Protein AF-A0A7K9YUV7-F1 (afdb_monomer)

pLDDT: mean 86.69, std 10.74, range [55.44, 98.25]

Secondary structure (DSSP, 8-state):
-EEEETTTEEEEEEEEEEE-SS-EEEEEEEEEEE-HHHHTTS--EE----PPTT--EEE--HHHHHHHH---HHHHHHHHHHHHHHHHHHHHTT--EEEEETTTEEEEEETTEEEEEE-HHHHHHH--HHHHHHHTT-

Nearest PDB structures (foldseek):
  8snb-assembly1_1M  TM=8.492E-01  e=1.150E-08  Strongylocentrotus purpuratus
  8v3l-assembly1_A  TM=7.824E-01  e=9.737E-06  Tetrahymena thermophila
  5vzj-assembly1_K  TM=7.086E-01  e=6.165E+00  Saccharomyces cerevisiae S288C
  3aon-assembly1_A  TM=1.608E-01  e=1.161E+00  Enterococcus hirae

Mean predicted aligned error: 6.01 Å

Structure (mmCIF, N/CA/C/O backbone):
data_AF-A0A7K9YUV7-F1
#
_entry.id   AF-A0A7K9YUV7-F1
#
loop_
_atom_site.group_PDB
_atom_site.id
_atom_site.type_symbol
_atom_site.label_atom_id
_atom_site.label_alt_id
_atom_site.label_comp_id
_atom_site.label_asym_id
_atom_site.label_entity_id
_atom_site.label_seq_id
_atom_site.pdbx_PDB_ins_code
_atom_site.Cartn_x
_atom_site.Cartn_y
_atom_site.Cartn_z
_atom_site.occupancy
_atom_site.B_iso_or_equiv
_atom_site.auth_seq_id
_atom_site.auth_comp_id
_atom_site.auth_asym_id
_atom_site.auth_atom_id
_atom_site.pdbx_PDB_model_num
ATOM 1 N N . GLN A 1 1 ? 8.076 7.654 -7.581 1.00 87.50 1 GLN A N 1
ATOM 2 C CA . GLN A 1 1 ? 7.017 8.372 -6.855 1.00 87.50 1 GLN A CA 1
ATOM 3 C C . GLN A 1 1 ? 6.323 7.366 -5.962 1.00 87.50 1 GLN A C 1
ATOM 5 O O . GLN A 1 1 ? 6.134 6.225 -6.389 1.00 87.50 1 GLN A O 1
ATOM 10 N N . GLY A 1 2 ? 6.008 7.770 -4.742 1.00 94.31 2 GLY A N 1
ATOM 11 C CA . GLY A 1 2 ? 5.262 6.989 -3.775 1.00 94.31 2 GLY A CA 1
ATOM 12 C C . GLY A 1 2 ? 4.148 7.805 -3.136 1.00 94.31 2 GLY A C 1
ATOM 13 O O . GLY A 1 2 ? 4.134 9.032 -3.209 1.00 94.31 2 GLY A O 1
ATOM 14 N N . VAL A 1 3 ? 3.210 7.095 -2.526 1.00 96.31 3 VAL A N 1
ATOM 15 C CA . VAL A 1 3 ? 2.080 7.637 -1.785 1.00 96.31 3 VAL A CA 1
ATOM 16 C C . VAL A 1 3 ? 2.117 7.062 -0.377 1.00 96.31 3 VAL A C 1
ATOM 18 O O . VAL A 1 3 ? 2.057 5.846 -0.191 1.00 96.31 3 VAL A O 1
ATOM 21 N N . GLN A 1 4 ? 2.201 7.940 0.614 1.00 95.94 4 GLN A N 1
ATOM 22 C CA . GLN A 1 4 ? 2.135 7.590 2.022 1.00 95.94 4 GLN A CA 1
ATOM 23 C C . GLN A 1 4 ? 0.684 7.578 2.501 1.00 95.94 4 GLN A C 1
ATOM 25 O O . GLN A 1 4 ? -0.031 8.579 2.415 1.00 95.94 4 GLN A O 1
ATOM 30 N N . VAL A 1 5 ? 0.278 6.455 3.080 1.00 94.88 5 VAL A N 1
ATOM 31 C CA . VAL A 1 5 ? -0.942 6.334 3.872 1.00 94.88 5 VAL A CA 1
ATOM 32 C C . VAL A 1 5 ? -0.531 6.376 5.338 1.00 94.88 5 VAL A C 1
ATOM 34 O O . VAL A 1 5 ? 0.147 5.478 5.837 1.00 94.88 5 VAL A O 1
ATOM 37 N N . GLU A 1 6 ? -0.895 7.464 6.013 1.00 91.75 6 GLU A N 1
ATOM 38 C CA . GLU A 1 6 ? -0.486 7.728 7.392 1.00 91.75 6 GLU A CA 1
ATOM 39 C C . GLU A 1 6 ? -0.837 6.554 8.315 1.00 91.75 6 GLU A C 1
ATOM 41 O O . GLU A 1 6 ? -1.963 6.058 8.283 1.00 91.75 6 GLU A O 1
ATOM 46 N N . ARG A 1 7 ? 0.127 6.127 9.142 1.00 90.75 7 ARG A N 1
ATOM 47 C CA . ARG A 1 7 ? 0.012 4.998 10.077 1.00 90.75 7 ARG A CA 1
ATOM 48 C C . ARG A 1 7 ? -0.216 3.633 9.432 1.00 90.75 7 ARG A C 1
ATOM 50 O O . ARG A 1 7 ? -0.474 2.694 10.163 1.00 90.75 7 ARG A O 1
ATOM 57 N N . LEU A 1 8 ? -0.128 3.507 8.111 1.00 91.69 8 LEU A N 1
ATOM 58 C CA . LEU A 1 8 ? -0.239 2.224 7.418 1.00 91.69 8 LEU A CA 1
ATOM 59 C C . LEU A 1 8 ? 1.061 1.880 6.692 1.00 91.69 8 LEU A C 1
ATOM 61 O O . LEU A 1 8 ? 1.615 0.806 6.895 1.00 91.69 8 LEU A O 1
ATOM 65 N N . GLY A 1 9 ? 1.557 2.783 5.849 1.00 92.69 9 GLY A N 1
ATOM 66 C CA . GLY A 1 9 ? 2.765 2.545 5.064 1.00 92.69 9 GLY A CA 1
ATOM 67 C C . GLY A 1 9 ? 2.846 3.401 3.807 1.00 92.69 9 GLY A C 1
ATOM 68 O O . GLY A 1 9 ? 2.075 4.342 3.611 1.00 92.69 9 GLY A O 1
ATOM 69 N N . VAL A 1 10 ? 3.791 3.062 2.938 1.00 94.69 10 VAL A N 1
ATOM 70 C CA . VAL A 1 10 ? 4.072 3.757 1.685 1.00 94.69 10 VAL A CA 1
ATOM 71 C C . VAL A 1 10 ? 3.936 2.783 0.526 1.00 94.69 10 VAL A C 1
ATOM 73 O O . VAL A 1 10 ? 4.623 1.766 0.466 1.00 94.69 10 VAL A O 1
ATOM 76 N N . PHE A 1 11 ? 3.080 3.125 -0.432 1.00 94.44 11 PHE A N 1
ATOM 77 C CA . PHE A 1 11 ? 3.085 2.497 -1.748 1.00 94.44 11 PHE A CA 1
ATOM 78 C C . PHE A 1 11 ? 4.052 3.247 -2.648 1.00 94.44 11 PHE A C 1
ATOM 80 O O . PHE A 1 11 ? 3.975 4.468 -2.736 1.00 94.44 11 PHE A O 1
ATOM 87 N N . ALA A 1 12 ? 4.927 2.553 -3.362 1.00 95.06 12 ALA A N 1
ATOM 88 C CA . ALA A 1 12 ? 5.799 3.187 -4.341 1.00 95.06 12 ALA A CA 1
ATOM 89 C C . ALA A 1 12 ? 5.965 2.333 -5.592 1.00 95.06 12 ALA A C 1
ATOM 91 O O . ALA A 1 12 ? 5.699 1.134 -5.603 1.00 95.06 12 ALA A O 1
ATOM 92 N N . VAL A 1 13 ? 6.419 2.980 -6.661 1.00 92.12 13 VAL A N 1
ATOM 93 C CA . VAL A 1 13 ? 6.875 2.299 -7.872 1.00 92.12 13 VAL A CA 1
ATOM 94 C C . VAL A 1 13 ? 8.376 2.499 -7.978 1.00 92.12 13 VAL A C 1
ATOM 96 O O . VAL A 1 13 ? 8.841 3.629 -8.169 1.00 92.12 13 VAL A O 1
ATOM 99 N N . LEU A 1 14 ? 9.123 1.403 -7.867 1.00 90.25 14 LEU A N 1
ATOM 100 C CA . LEU A 1 14 ? 10.570 1.391 -8.042 1.00 90.25 14 LEU A CA 1
ATOM 101 C C . LEU A 1 14 ? 10.919 1.072 -9.493 1.00 90.25 14 LEU A C 1
ATOM 103 O O . LEU A 1 14 ? 10.217 0.319 -10.168 1.00 90.25 14 LEU A O 1
ATOM 107 N N . LYS A 1 15 ? 12.003 1.675 -9.983 1.00 88.19 15 LYS A N 1
ATOM 108 C CA . LYS A 1 15 ? 12.587 1.358 -11.288 1.00 88.19 15 LYS A CA 1
ATOM 109 C C . LYS A 1 15 ? 13.843 0.537 -11.058 1.00 88.19 15 LYS A C 1
ATOM 111 O O . LYS A 1 15 ? 14.808 1.056 -10.507 1.00 88.19 15 LYS A O 1
ATOM 116 N N . GLU A 1 16 ? 13.839 -0.703 -11.516 1.00 82.75 16 GLU A N 1
ATOM 117 C CA . GLU A 1 16 ? 14.941 -1.643 -11.322 1.00 82.75 16 GLU A CA 1
ATOM 118 C C . GLU A 1 16 ? 15.379 -2.214 -12.680 1.00 82.75 16 GLU A C 1
ATOM 120 O O . GLU A 1 16 ? 14.537 -2.454 -13.551 1.00 82.75 16 GLU A O 1
ATOM 125 N N . PRO A 1 17 ? 16.688 -2.393 -12.920 1.00 82.50 17 PRO A N 1
ATOM 126 C CA . PRO A 1 17 ? 17.165 -3.046 -14.129 1.00 82.50 17 PRO A CA 1
ATOM 127 C C . PRO A 1 17 ? 17.030 -4.570 -14.005 1.00 82.50 17 PRO A C 1
ATOM 129 O O . PRO A 1 17 ? 17.649 -5.197 -13.146 1.00 82.50 17 PRO A O 1
ATOM 132 N N . PHE A 1 18 ? 16.263 -5.178 -14.905 1.00 80.44 18 PHE A N 1
ATOM 133 C CA . PHE A 1 18 ? 16.221 -6.621 -15.092 1.00 80.44 18 PHE A CA 1
ATOM 134 C C . PHE A 1 18 ? 17.245 -7.037 -16.146 1.00 80.44 18 PHE A C 1
ATOM 136 O O . PHE A 1 18 ? 17.165 -6.621 -17.304 1.00 80.44 18 PHE A O 1
ATOM 143 N N . HIS A 1 19 ? 18.205 -7.863 -15.738 1.00 81.31 19 HIS A N 1
ATOM 144 C CA . HIS A 1 19 ? 19.289 -8.324 -16.596 1.00 81.31 19 HIS A CA 1
ATOM 145 C C . HIS A 1 19 ? 18.968 -9.713 -17.147 1.00 81.31 19 HIS A C 1
ATOM 147 O O . HIS A 1 19 ? 19.022 -10.709 -16.429 1.00 81.31 19 HIS A O 1
ATOM 153 N N . GLY A 1 20 ? 18.644 -9.766 -18.437 1.00 75.88 20 GLY A N 1
ATOM 154 C CA . GLY A 1 20 ? 18.671 -10.997 -19.214 1.00 75.88 20 GLY A CA 1
ATOM 155 C C . GLY A 1 20 ? 20.095 -11.332 -19.660 1.00 75.88 20 GLY A C 1
ATOM 156 O O . GLY A 1 20 ? 21.032 -10.561 -19.457 1.00 75.88 20 GLY A O 1
ATOM 157 N N . LYS A 1 21 ? 20.256 -12.484 -20.319 1.00 77.25 21 LYS A N 1
ATOM 158 C CA . LYS A 1 21 ? 21.564 -12.982 -20.774 1.00 77.25 21 LYS A CA 1
ATOM 159 C C . LYS A 1 21 ? 22.322 -11.985 -21.669 1.00 77.25 21 LYS A C 1
ATOM 161 O O . LYS A 1 21 ? 23.534 -11.887 -21.538 1.00 77.25 21 LYS A O 1
ATOM 166 N N . ASP A 1 22 ? 21.600 -11.228 -22.503 1.00 82.31 22 ASP A N 1
ATOM 167 C CA . ASP A 1 22 ? 22.170 -10.288 -23.486 1.00 82.31 22 ASP A CA 1
ATOM 168 C C . ASP A 1 22 ? 21.459 -8.915 -23.519 1.00 82.31 22 ASP A C 1
ATOM 170 O O . ASP A 1 22 ? 21.666 -8.118 -24.433 1.00 82.31 22 ASP A O 1
ATOM 174 N N . TYR A 1 23 ? 20.590 -8.617 -22.547 1.00 75.94 23 TYR A N 1
ATOM 175 C CA . TYR A 1 23 ? 19.844 -7.356 -22.503 1.00 75.94 23 TYR A CA 1
ATOM 176 C C . TYR A 1 23 ? 19.586 -6.885 -21.070 1.00 75.94 23 TYR A C 1
ATOM 178 O O . TYR A 1 23 ? 19.504 -7.687 -20.144 1.00 75.94 23 TYR A O 1
ATOM 186 N N . SER A 1 24 ? 19.402 -5.574 -20.897 1.00 81.19 24 SER A N 1
ATOM 187 C CA . SER A 1 24 ? 18.931 -4.969 -19.649 1.00 81.19 24 SER A CA 1
ATOM 188 C C . SER A 1 24 ? 17.651 -4.189 -19.928 1.00 81.19 24 SER A C 1
ATOM 190 O O . SER A 1 24 ? 17.620 -3.330 -20.811 1.00 81.19 24 SER A O 1
ATOM 192 N N . ILE A 1 25 ? 16.580 -4.524 -19.214 1.00 80.69 25 ILE A N 1
ATOM 193 C CA . ILE A 1 25 ? 15.271 -3.877 -19.328 1.00 80.69 25 ILE A CA 1
ATOM 194 C C . ILE A 1 25 ? 15.002 -3.132 -18.027 1.00 80.69 25 ILE A C 1
ATOM 196 O O . ILE A 1 25 ? 15.105 -3.706 -16.949 1.00 80.69 25 ILE A O 1
ATOM 200 N N . SER A 1 26 ? 14.608 -1.861 -18.110 1.00 83.56 26 SER A N 1
ATOM 201 C CA . SER A 1 26 ? 14.108 -1.144 -16.935 1.00 83.56 26 SER A CA 1
ATOM 202 C C . SER A 1 26 ? 12.670 -1.571 -16.636 1.00 83.56 26 SER A C 1
ATOM 204 O O . SER A 1 26 ? 11.769 -1.370 -17.452 1.00 83.56 26 SER A O 1
ATOM 206 N N . VAL A 1 27 ? 12.469 -2.154 -15.458 1.00 84.19 27 VAL A N 1
ATOM 207 C CA . VAL A 1 27 ? 11.196 -2.678 -14.961 1.00 84.19 27 VAL A CA 1
ATOM 208 C C . VAL A 1 27 ? 10.676 -1.756 -13.860 1.00 84.19 27 VAL A C 1
ATOM 210 O O . VAL A 1 27 ? 11.437 -1.240 -13.045 1.00 84.19 27 VAL A O 1
ATOM 213 N N . ARG A 1 28 ? 9.365 -1.511 -13.862 1.00 87.31 28 ARG A N 1
ATOM 214 C CA . ARG A 1 28 ? 8.641 -0.718 -12.855 1.00 87.31 28 ARG A CA 1
ATOM 215 C C . ARG A 1 28 ? 7.888 -1.624 -11.875 1.00 87.31 28 ARG A C 1
ATOM 217 O O . ARG A 1 28 ? 6.773 -2.036 -12.170 1.00 87.31 28 ARG A O 1
ATOM 224 N N . ARG A 1 29 ? 8.469 -1.920 -10.719 1.00 86.94 29 ARG A N 1
ATOM 225 C CA . ARG A 1 29 ? 7.874 -2.828 -9.730 1.00 86.94 29 ARG A CA 1
ATOM 226 C C . ARG A 1 29 ? 7.065 -2.045 -8.684 1.00 86.94 29 ARG A C 1
ATOM 228 O O . ARG A 1 29 ? 7.595 -1.067 -8.149 1.00 86.94 29 ARG A O 1
ATOM 235 N N . PRO A 1 30 ? 5.811 -2.430 -8.379 1.00 92.19 30 PRO A N 1
ATOM 236 C CA . PRO A 1 30 ? 5.109 -1.896 -7.220 1.00 92.19 30 PRO A CA 1
ATOM 237 C C . PRO A 1 30 ? 5.710 -2.468 -5.932 1.00 92.19 30 PRO A C 1
ATOM 239 O O . PRO A 1 30 ? 6.002 -3.661 -5.854 1.00 92.19 30 PRO A O 1
ATOM 242 N N . VAL A 1 31 ? 5.866 -1.620 -4.921 1.00 93.19 31 VAL A N 1
ATOM 243 C CA . VAL A 1 31 ? 6.314 -2.002 -3.578 1.00 93.19 31 VAL A CA 1
ATOM 244 C C . VAL A 1 31 ? 5.398 -1.391 -2.528 1.00 93.19 31 VAL A C 1
ATOM 246 O O . VAL A 1 31 ? 4.830 -0.313 -2.730 1.00 93.19 31 VAL A O 1
ATOM 249 N N . PHE A 1 32 ? 5.253 -2.090 -1.408 1.00 93.44 32 PHE A N 1
ATOM 250 C CA . PHE A 1 32 ? 4.586 -1.577 -0.221 1.00 93.44 32 PHE A CA 1
ATOM 251 C C . PHE A 1 32 ? 5.540 -1.708 0.957 1.00 93.44 32 PHE A C 1
ATOM 253 O O . PHE A 1 32 ? 5.895 -2.819 1.344 1.00 93.44 32 PHE A O 1
ATOM 260 N N . GLN A 1 33 ? 5.947 -0.568 1.503 1.00 92.12 33 GLN A N 1
ATOM 261 C CA . GLN A 1 33 ? 6.740 -0.500 2.718 1.00 92.12 33 GLN A CA 1
ATOM 262 C C . GLN A 1 33 ? 5.811 -0.181 3.884 1.00 92.12 33 GLN A C 1
ATOM 264 O O . GLN A 1 33 ? 5.191 0.881 3.930 1.00 92.12 33 GLN A O 1
ATOM 269 N N . LEU A 1 34 ? 5.717 -1.109 4.826 1.00 88.88 34 LEU A N 1
ATOM 270 C CA . LEU A 1 34 ? 4.906 -0.966 6.026 1.00 88.88 34 LEU A CA 1
ATOM 271 C C . LEU A 1 34 ? 5.449 0.144 6.936 1.00 88.88 34 LEU A C 1
ATOM 273 O O . LEU A 1 34 ? 6.662 0.309 7.081 1.00 88.88 34 LEU A O 1
ATOM 277 N N . ASP A 1 35 ? 4.557 0.884 7.592 1.00 87.25 35 ASP A N 1
ATOM 278 C CA . ASP A 1 35 ? 4.957 1.766 8.687 1.00 87.25 35 ASP A CA 1
ATOM 279 C C . ASP A 1 35 ? 5.228 0.917 9.937 1.00 87.25 35 ASP A C 1
ATOM 281 O O . ASP A 1 35 ? 4.309 0.398 10.562 1.00 87.25 35 ASP A O 1
ATOM 285 N N 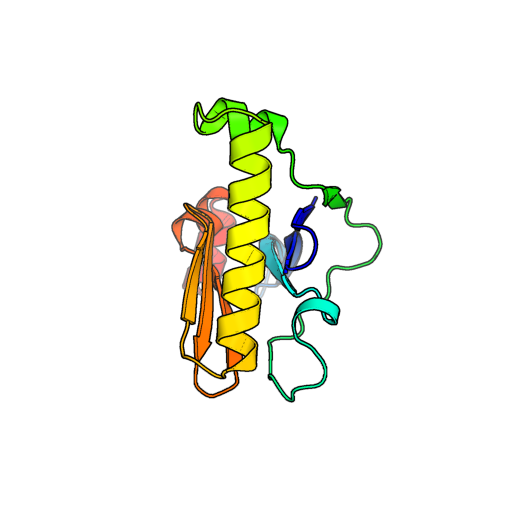. ILE A 1 36 ? 6.496 0.770 10.322 1.00 69.62 36 ILE A N 1
ATOM 286 C CA . ILE A 1 36 ? 6.915 -0.056 11.468 1.00 69.62 36 ILE A CA 1
ATOM 287 C C . ILE A 1 36 ? 6.223 0.389 12.769 1.00 69.62 36 ILE A C 1
ATOM 289 O O . ILE A 1 36 ? 5.927 -0.435 13.635 1.00 69.62 36 ILE A O 1
ATOM 293 N N . SER A 1 37 ? 5.893 1.678 12.904 1.00 71.06 37 SER A N 1
ATOM 294 C CA . SER A 1 37 ? 5.174 2.189 14.077 1.00 71.06 37 SER A CA 1
ATOM 295 C C . SER A 1 37 ? 3.718 1.703 14.157 1.00 71.06 37 SER A C 1
ATOM 297 O O . SER A 1 37 ? 3.124 1.708 15.238 1.00 71.06 37 SER A O 1
ATOM 299 N N . ALA A 1 38 ? 3.154 1.234 13.040 1.00 65.31 38 ALA A N 1
ATOM 300 C CA . ALA A 1 38 ? 1.800 0.701 12.937 1.00 65.31 38 ALA A CA 1
ATOM 301 C C . ALA A 1 38 ? 1.642 -0.683 13.580 1.00 65.31 38 ALA A C 1
ATOM 303 O O . ALA A 1 38 ? 0.572 -1.010 14.093 1.00 65.31 38 ALA A O 1
ATOM 304 N N . VAL A 1 39 ? 2.715 -1.475 13.568 1.00 65.12 39 VAL A N 1
ATOM 305 C CA . VAL A 1 39 ? 2.726 -2.908 13.910 1.00 65.12 39 VAL A CA 1
ATOM 306 C C . VAL A 1 39 ? 2.856 -3.149 15.421 1.00 65.12 39 VAL A C 1
ATOM 308 O O . VAL A 1 39 ? 2.520 -4.214 15.935 1.00 65.12 39 VAL A O 1
ATOM 311 N N . GLY A 1 40 ? 3.280 -2.127 16.170 1.00 64.25 40 GLY A N 1
ATOM 312 C CA . GLY A 1 40 ? 3.512 -2.221 17.610 1.00 64.25 40 GLY A CA 1
ATOM 313 C C . GLY A 1 40 ? 4.696 -3.135 17.975 1.00 64.25 40 GLY A C 1
ATOM 314 O O . GLY A 1 40 ? 5.396 -3.643 17.106 1.00 64.25 40 GLY A O 1
ATOM 315 N N . PRO A 1 41 ? 4.958 -3.354 19.275 1.00 56.50 41 PRO A N 1
ATOM 316 C CA . PRO A 1 41 ? 6.103 -4.142 19.751 1.00 56.50 41 PRO A CA 1
ATOM 317 C C . PRO A 1 41 ? 5.941 -5.669 19.592 1.00 56.50 41 PRO A C 1
ATOM 319 O O . PRO A 1 41 ? 6.711 -6.429 20.178 1.00 56.50 41 PRO A O 1
ATOM 322 N N . GLN A 1 42 ? 4.919 -6.142 18.871 1.00 61.47 42 GLN A N 1
ATOM 323 C CA . GLN A 1 42 ? 4.657 -7.570 18.687 1.00 61.47 42 GLN A CA 1
ATOM 324 C C . GLN A 1 42 ? 5.491 -8.119 17.516 1.00 61.47 42 GLN A C 1
ATOM 326 O O . GLN A 1 42 ? 5.712 -7.420 16.534 1.00 61.47 42 GLN A O 1
ATOM 331 N N . HIS A 1 43 ? 5.954 -9.369 17.627 1.00 65.75 43 HIS A N 1
ATOM 332 C CA . HIS A 1 43 ? 6.820 -10.064 16.660 1.00 65.75 43 HIS A CA 1
ATOM 333 C C . HIS A 1 43 ? 6.078 -10.435 15.357 1.00 65.75 43 HIS A C 1
ATOM 335 O O . HIS A 1 43 ? 6.028 -11.601 14.983 1.00 65.75 43 HIS A O 1
ATOM 341 N N . ILE A 1 44 ? 5.456 -9.472 14.678 1.00 77.94 44 ILE A N 1
ATOM 342 C CA . ILE A 1 44 ? 4.899 -9.694 13.342 1.00 77.94 44 ILE A CA 1
ATOM 343 C C . ILE A 1 44 ? 6.067 -9.709 12.363 1.00 77.94 44 ILE A C 1
ATOM 345 O O . ILE A 1 44 ? 6.821 -8.740 12.265 1.00 77.94 44 ILE A O 1
ATOM 349 N N . SER A 1 45 ? 6.219 -10.820 11.650 1.00 83.56 45 SER A N 1
ATOM 350 C CA . SER A 1 45 ? 7.200 -10.926 10.574 1.00 83.56 45 SER A CA 1
ATOM 351 C C . SER A 1 45 ? 6.619 -10.308 9.304 1.00 83.56 45 SER A C 1
ATOM 353 O O . SER A 1 45 ? 5.426 -10.438 9.045 1.00 83.56 45 SER A O 1
ATOM 355 N N . TYR A 1 46 ? 7.434 -9.632 8.502 1.00 83.06 46 TYR A N 1
ATOM 356 C CA . TYR A 1 46 ? 6.999 -9.049 7.233 1.00 83.06 46 TYR A CA 1
ATOM 357 C C . TYR A 1 46 ? 8.131 -9.072 6.209 1.00 83.06 46 TYR A C 1
ATOM 359 O O . TYR A 1 46 ? 9.298 -9.262 6.552 1.00 83.06 46 TYR A O 1
ATOM 367 N N . HIS A 1 47 ? 7.784 -8.909 4.933 1.00 77.75 47 HIS A N 1
ATOM 368 C CA . HIS A 1 47 ? 8.789 -8.663 3.904 1.00 77.75 47 HIS A CA 1
ATOM 369 C C . HIS A 1 47 ? 9.325 -7.234 4.035 1.00 77.75 47 HIS A C 1
ATOM 371 O O . HIS A 1 47 ? 8.587 -6.273 3.814 1.00 77.75 47 HIS A O 1
ATOM 377 N N . ASP A 1 48 ? 10.610 -7.115 4.370 1.00 73.31 48 ASP A N 1
ATOM 378 C CA . ASP A 1 48 ? 11.334 -5.845 4.400 1.00 73.31 48 ASP A CA 1
ATOM 379 C C . ASP A 1 48 ? 11.547 -5.318 2.974 1.00 73.31 48 ASP A C 1
ATOM 381 O O . ASP A 1 48 ? 12.569 -5.562 2.332 1.00 73.31 48 ASP A O 1
ATOM 385 N N . GLU A 1 49 ? 10.563 -4.586 2.459 1.00 83.38 49 GLU A N 1
ATOM 386 C CA . GLU A 1 49 ? 10.747 -3.737 1.285 1.00 83.38 49 GLU A CA 1
ATOM 387 C C . GLU A 1 49 ? 11.281 -2.378 1.746 1.00 83.38 49 GLU A C 1
ATOM 389 O O . GLU A 1 49 ? 10.635 -1.670 2.520 1.00 83.38 49 GLU A O 1
ATOM 394 N N . ILE A 1 50 ? 12.468 -2.008 1.264 1.00 84.94 50 ILE A N 1
ATOM 395 C CA . ILE A 1 50 ? 13.096 -0.722 1.574 1.00 84.94 50 ILE A CA 1
ATOM 396 C C . ILE A 1 50 ? 12.980 0.167 0.342 1.00 84.94 50 ILE A C 1
ATOM 398 O O . ILE A 1 50 ? 13.605 -0.087 -0.688 1.00 84.94 50 ILE A O 1
ATOM 402 N N . ILE A 1 51 ? 12.191 1.231 0.454 1.00 89.44 51 ILE A 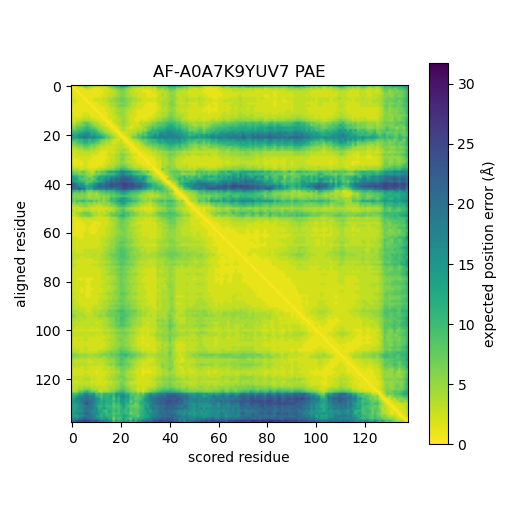N 1
ATOM 403 C CA . ILE A 1 51 ? 12.135 2.288 -0.551 1.00 89.44 51 ILE A CA 1
ATOM 404 C C . ILE A 1 51 ? 13.416 3.128 -0.413 1.00 89.44 51 ILE A C 1
ATOM 406 O O . ILE A 1 51 ? 13.662 3.673 0.663 1.00 89.44 51 ILE A O 1
ATOM 410 N N . PRO A 1 52 ? 14.242 3.250 -1.471 1.00 89.38 52 PRO A N 1
ATOM 411 C CA . PRO A 1 52 ? 15.486 4.008 -1.401 1.00 89.38 52 PRO A CA 1
ATOM 412 C C . PRO A 1 52 ? 15.272 5.501 -1.143 1.00 89.38 52 PRO A C 1
ATOM 414 O O . PRO A 1 52 ? 14.301 6.101 -1.621 1.00 89.38 52 PRO A O 1
ATOM 417 N N . ASP A 1 53 ? 16.254 6.120 -0.489 1.00 83.88 53 ASP A N 1
ATOM 418 C CA . ASP A 1 53 ? 16.325 7.572 -0.354 1.00 83.88 53 ASP A CA 1
ATOM 419 C C . ASP A 1 53 ? 16.316 8.242 -1.740 1.00 83.88 53 ASP A C 1
ATOM 421 O O . ASP A 1 53 ? 17.024 7.834 -2.664 1.00 83.88 53 ASP A O 1
ATOM 425 N N . GLY A 1 54 ? 15.494 9.282 -1.900 1.00 86.56 54 GLY A N 1
ATOM 426 C CA . GLY A 1 54 ? 15.333 10.012 -3.163 1.00 86.56 54 GLY A CA 1
ATOM 427 C C . GLY A 1 54 ? 14.099 9.628 -3.984 1.00 86.56 54 GLY A C 1
ATOM 428 O O . GLY A 1 54 ? 13.805 10.293 -4.980 1.00 86.56 54 GLY 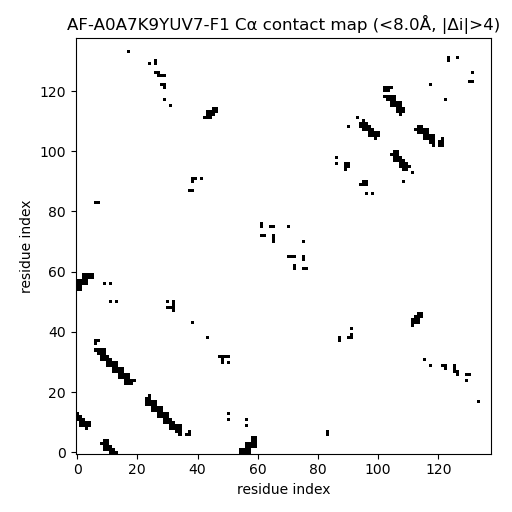A O 1
ATOM 429 N N . VAL A 1 55 ? 13.326 8.618 -3.571 1.00 91.31 55 VAL A N 1
ATOM 430 C CA . VAL A 1 55 ? 11.959 8.451 -4.082 1.00 91.31 55 VAL A CA 1
ATOM 431 C C . VAL A 1 55 ? 11.084 9.564 -3.507 1.00 91.31 55 VAL A C 1
ATOM 433 O O . VAL A 1 55 ? 10.921 9.677 -2.298 1.00 91.31 55 VAL A O 1
ATOM 436 N N . GLU A 1 56 ? 10.502 10.388 -4.377 1.00 94.62 56 GLU A N 1
ATOM 437 C CA . GLU A 1 56 ? 9.513 11.391 -3.970 1.00 94.62 56 GLU A CA 1
ATOM 438 C C . GLU A 1 56 ? 8.262 10.698 -3.420 1.00 94.62 56 GLU A C 1
ATOM 440 O O . GLU A 1 56 ? 7.634 9.906 -4.133 1.00 94.62 56 GLU A O 1
ATOM 445 N N . ILE A 1 57 ? 7.931 10.975 -2.157 1.00 95.75 57 ILE A N 1
ATOM 446 C CA . ILE A 1 57 ? 6.777 10.424 -1.443 1.00 95.75 57 ILE A CA 1
ATOM 447 C C . ILE A 1 57 ? 5.818 11.570 -1.127 1.00 95.75 57 ILE A C 1
ATOM 449 O O . ILE A 1 57 ? 6.185 12.529 -0.449 1.00 95.75 57 ILE A O 1
ATOM 453 N N . GLU A 1 58 ? 4.579 11.449 -1.593 1.00 96.69 58 GLU A N 1
ATOM 454 C CA . GLU A 1 58 ? 3.499 12.387 -1.293 1.00 96.69 58 GLU A CA 1
ATOM 455 C C . GLU A 1 58 ? 2.501 11.765 -0.307 1.00 96.69 58 GLU A C 1
ATOM 457 O O . GLU A 1 58 ? 2.262 10.557 -0.352 1.00 96.69 58 GLU A O 1
ATOM 462 N N . PRO A 1 59 ? 1.867 12.546 0.579 1.00 96.75 59 PRO A N 1
ATOM 463 C CA . PRO A 1 59 ? 0.784 12.033 1.408 1.00 96.75 59 PRO A CA 1
ATOM 464 C C . PRO A 1 59 ? -0.450 11.688 0.562 1.00 96.75 59 PRO A C 1
ATOM 466 O O . PRO A 1 59 ? -0.713 12.309 -0.470 1.00 96.75 59 PRO A O 1
ATOM 469 N N . LEU A 1 60 ? -1.259 10.734 1.034 1.00 96.12 60 LEU A N 1
ATOM 470 C CA . LEU A 1 60 ? -2.535 10.383 0.414 1.00 96.12 60 LEU A CA 1
ATOM 471 C C . LEU A 1 60 ? -3.402 11.630 0.188 1.00 96.12 60 LEU A C 1
ATOM 473 O O . LEU A 1 60 ? -3.767 12.356 1.117 1.00 96.12 60 LEU A O 1
ATOM 477 N N . ASN A 1 61 ? -3.789 11.852 -1.066 1.00 96.88 61 ASN A N 1
ATOM 478 C CA . ASN A 1 61 ? -4.583 13.008 -1.443 1.00 96.88 61 ASN A CA 1
ATOM 479 C C . ASN A 1 61 ? -6.079 12.771 -1.176 1.00 96.88 61 ASN A C 1
ATOM 481 O O . ASN A 1 61 ? -6.832 12.317 -2.041 1.00 96.88 61 ASN A O 1
ATOM 485 N N . TYR A 1 62 ? -6.535 13.142 0.021 1.00 97.25 62 TYR A N 1
ATOM 486 C CA . TYR A 1 62 ? -7.942 13.018 0.417 1.00 97.25 62 TYR A CA 1
ATOM 487 C C . TYR A 1 62 ? -8.915 13.796 -0.479 1.00 97.25 62 TYR A C 1
ATOM 489 O O . TYR A 1 62 ? -10.066 13.390 -0.631 1.00 97.25 62 TYR A O 1
ATOM 497 N N . ARG A 1 63 ? -8.475 14.889 -1.120 1.00 97.69 63 ARG A N 1
ATOM 498 C CA . ARG A 1 63 ? -9.318 15.644 -2.061 1.00 97.69 63 ARG A CA 1
ATOM 499 C C . ARG A 1 63 ? -9.565 14.846 -3.339 1.00 97.69 63 ARG A C 1
ATOM 501 O O . ARG A 1 63 ? -10.709 14.768 -3.777 1.00 97.69 63 ARG A O 1
ATOM 508 N N . GLN A 1 64 ? -8.523 14.240 -3.905 1.00 96.38 64 GLN A N 1
ATOM 509 C CA . GLN A 1 64 ? -8.665 13.351 -5.061 1.00 96.38 64 GLN A CA 1
ATOM 510 C C . GLN A 1 64 ? -9.516 12.126 -4.711 1.00 96.38 64 GLN A C 1
ATOM 512 O O . GLN A 1 64 ? -10.395 11.753 -5.482 1.00 96.38 64 GLN A O 1
ATOM 517 N N . LEU A 1 65 ? -9.320 11.544 -3.524 1.00 94.44 65 LEU A N 1
ATOM 518 C CA . LEU A 1 65 ? -10.101 10.391 -3.075 1.00 94.44 65 LEU A CA 1
ATOM 519 C C . LEU A 1 65 ? -11.588 10.734 -2.872 1.00 94.44 65 LEU A C 1
ATOM 521 O O . LEU A 1 65 ? -12.462 9.980 -3.296 1.00 94.44 65 LEU A O 1
ATOM 525 N N . SER A 1 66 ? -11.887 11.900 -2.295 1.00 97.69 66 SER A N 1
ATOM 526 C CA . SER A 1 66 ? -13.252 12.437 -2.184 1.00 97.69 66 SER A CA 1
ATOM 527 C C . SER A 1 66 ? -13.907 12.620 -3.555 1.00 97.69 66 SER A C 1
ATOM 529 O O . SER A 1 66 ? -15.027 12.163 -3.769 1.00 97.69 66 SER A O 1
ATOM 531 N N . GLN A 1 67 ? -13.190 13.192 -4.524 1.00 97.25 67 GLN A N 1
ATOM 532 C CA . GLN A 1 67 ? -13.694 13.351 -5.892 1.00 97.25 67 GLN A CA 1
ATOM 533 C C . GLN A 1 67 ? -13.948 12.007 -6.587 1.00 97.25 67 GLN A C 1
ATOM 535 O O . GLN A 1 67 ? -14.966 11.852 -7.256 1.00 97.25 67 GLN A O 1
ATOM 540 N N . ALA A 1 68 ? -13.052 11.031 -6.416 1.00 94.19 68 ALA A N 1
ATOM 541 C CA . ALA A 1 68 ? -13.158 9.718 -7.051 1.00 94.19 68 ALA A CA 1
ATOM 542 C C . ALA A 1 68 ? -14.281 8.842 -6.470 1.00 94.19 68 ALA A C 1
ATOM 544 O O . ALA A 1 68 ? -14.810 7.978 -7.166 1.00 94.19 68 ALA A O 1
ATOM 545 N N . THR A 1 69 ? -14.633 9.043 -5.198 1.00 94.19 69 THR A N 1
ATOM 546 C CA . THR A 1 69 ? -15.659 8.254 -4.493 1.00 94.19 69 THR A CA 1
ATOM 547 C C . THR A 1 69 ? -17.023 8.939 -4.444 1.00 94.19 69 THR A C 1
ATOM 549 O O . THR A 1 69 ? -18.026 8.269 -4.217 1.00 94.19 69 THR A O 1
ATOM 552 N N . GLY A 1 70 ? -17.076 10.261 -4.634 1.00 96.62 70 GLY A N 1
ATOM 553 C CA . GLY A 1 70 ? -18.283 11.065 -4.420 1.00 96.62 70 GLY A CA 1
ATOM 554 C C . GLY A 1 70 ? -18.644 11.265 -2.941 1.00 96.62 70 GLY A C 1
ATOM 555 O O . GLY A 1 70 ? -19.679 11.857 -2.646 1.00 96.62 70 GLY A O 1
ATOM 556 N N . ILE A 1 71 ? -17.806 10.788 -2.016 1.00 97.19 71 ILE A N 1
ATOM 557 C CA . ILE A 1 71 ? -17.974 10.934 -0.566 1.00 97.19 71 ILE A CA 1
ATOM 558 C C . ILE A 1 71 ? -17.351 12.266 -0.128 1.00 97.19 71 ILE A C 1
ATOM 560 O O . ILE A 1 71 ? -16.356 12.714 -0.709 1.00 97.19 71 ILE A O 1
ATOM 564 N N . SER A 1 72 ? -17.909 12.925 0.894 1.00 98.25 72 SER A N 1
ATOM 565 C CA . SER A 1 72 ? -17.367 14.206 1.362 1.00 98.25 72 SER A CA 1
ATOM 566 C C . SER A 1 72 ? -15.937 14.064 1.897 1.00 98.25 72 SER A C 1
ATOM 568 O O . SER A 1 72 ? -15.538 13.011 2.392 1.00 98.25 72 SER A O 1
ATOM 570 N N . LEU A 1 73 ? -15.151 15.145 1.831 1.00 98.25 73 LEU A N 1
ATOM 571 C CA . LEU A 1 73 ? -13.752 15.139 2.276 1.00 98.25 73 LEU A CA 1
ATOM 572 C C . LEU A 1 73 ? -13.593 14.645 3.724 1.00 98.25 73 LEU A C 1
ATOM 574 O O . LEU A 1 73 ? -12.698 13.852 4.009 1.00 98.25 73 LEU A O 1
ATOM 578 N N . ILE A 1 74 ? -14.475 15.099 4.620 1.00 98.00 74 ILE A N 1
ATOM 579 C CA . ILE A 1 74 ? -14.452 14.736 6.042 1.00 98.00 74 ILE A CA 1
ATOM 580 C C . ILE A 1 74 ? -14.780 13.251 6.218 1.00 98.00 74 ILE A C 1
ATOM 582 O O . ILE A 1 74 ? -14.092 12.556 6.962 1.00 98.00 74 ILE A O 1
ATOM 586 N N . GLU A 1 75 ? -15.811 12.756 5.531 1.00 98.12 75 GLU A N 1
ATOM 587 C CA . GLU A 1 75 ? -16.210 11.349 5.613 1.00 98.12 75 GLU A CA 1
ATOM 588 C C . GLU A 1 75 ? -15.128 10.427 5.049 1.00 98.12 75 GLU A C 1
ATOM 590 O O . GLU A 1 75 ? -14.769 9.464 5.714 1.00 98.12 75 GLU A O 1
ATOM 595 N N . VAL A 1 76 ? -14.532 10.745 3.893 1.00 97.56 76 VAL A N 1
ATOM 596 C CA . VAL A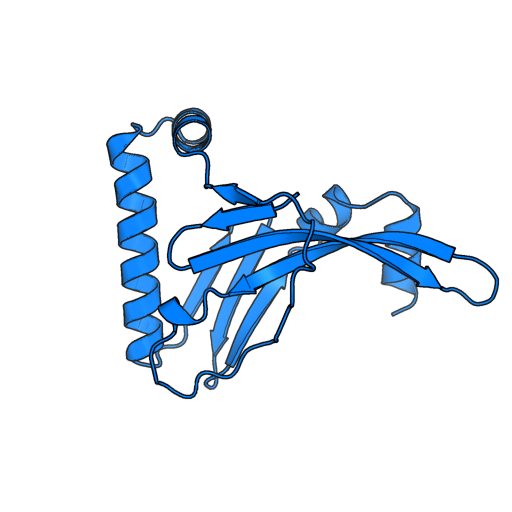 1 76 ? -13.431 9.945 3.326 1.00 97.56 76 VAL A CA 1
ATOM 597 C C . VAL A 1 76 ? -12.247 9.873 4.280 1.00 97.56 76 VAL A C 1
ATOM 599 O O . VAL A 1 76 ? -11.702 8.791 4.497 1.00 97.56 76 VAL A O 1
ATOM 602 N N . GLN A 1 77 ? -11.847 11.007 4.860 1.00 97.56 77 GLN A N 1
ATOM 603 C CA . GLN A 1 77 ? -10.734 11.031 5.803 1.00 97.56 77 GLN A CA 1
ATOM 604 C C . GLN A 1 77 ? -11.022 10.147 7.019 1.00 97.56 77 GLN A C 1
ATOM 606 O O . GLN A 1 77 ? -10.172 9.346 7.410 1.00 97.56 77 GLN A O 1
ATOM 611 N N . ARG A 1 78 ? -12.236 10.237 7.575 1.00 97.81 78 ARG A N 1
ATOM 612 C CA . ARG A 1 78 ? -12.662 9.380 8.686 1.00 97.81 78 ARG A CA 1
ATOM 613 C C . ARG A 1 78 ? -12.688 7.908 8.298 1.00 97.81 78 ARG A C 1
ATOM 615 O O . ARG A 1 78 ? -12.139 7.104 9.038 1.00 97.81 78 ARG A O 1
ATOM 622 N N . CYS A 1 79 ? -13.244 7.558 7.139 1.00 96.25 79 CYS A N 1
ATOM 623 C CA . CYS A 1 79 ? -13.281 6.177 6.666 1.00 96.25 79 CYS A CA 1
ATOM 624 C C . CYS A 1 79 ? -11.876 5.578 6.571 1.00 96.25 79 CYS A C 1
ATOM 626 O O . CYS A 1 79 ? -11.663 4.469 7.051 1.00 96.25 79 CYS A O 1
ATOM 628 N N . VAL A 1 80 ? -10.908 6.303 6.002 1.00 95.25 80 VAL A N 1
ATOM 629 C CA . VAL A 1 80 ? -9.514 5.835 5.917 1.00 95.25 80 VAL A CA 1
ATOM 630 C C . VAL A 1 80 ? -8.921 5.634 7.313 1.00 95.25 80 VAL A C 1
ATOM 632 O O . VAL A 1 80 ? -8.386 4.566 7.599 1.00 95.25 80 VAL A O 1
ATOM 635 N N . GLN A 1 81 ? -9.061 6.619 8.204 1.00 95.38 81 GLN A N 1
ATOM 636 C CA . GLN A 1 81 ? -8.521 6.546 9.565 1.00 95.38 81 GLN A CA 1
ATOM 637 C C . GLN A 1 81 ? -9.142 5.406 10.387 1.00 95.38 81 GLN A C 1
ATOM 639 O O . GLN A 1 81 ? -8.418 4.631 11.008 1.00 95.38 81 GLN A O 1
ATOM 644 N N . GLU A 1 82 ? -10.470 5.280 10.380 1.00 96.44 82 GLU A N 1
ATOM 645 C CA . GLU A 1 82 ? -11.211 4.235 11.097 1.00 96.44 82 GLU A CA 1
ATOM 646 C C . GLU A 1 82 ? -10.864 2.839 10.551 1.00 96.44 82 GLU A C 1
ATOM 648 O O . GLU A 1 82 ? -10.681 1.899 11.322 1.00 96.44 82 GLU A O 1
ATOM 653 N N . THR A 1 83 ? -10.669 2.718 9.235 1.00 94.31 83 THR A N 1
ATOM 654 C CA . THR A 1 83 ? -10.252 1.466 8.592 1.00 94.31 83 THR A CA 1
ATOM 655 C C . THR A 1 83 ? -8.843 1.039 9.011 1.00 94.31 83 THR A C 1
ATOM 657 O O . THR A 1 83 ? -8.628 -0.125 9.340 1.00 94.31 83 THR A O 1
ATOM 660 N N . ILE A 1 84 ? -7.886 1.972 9.049 1.00 93.50 84 ILE A N 1
ATOM 661 C CA . ILE A 1 84 ? -6.511 1.697 9.498 1.00 93.50 84 ILE A CA 1
ATOM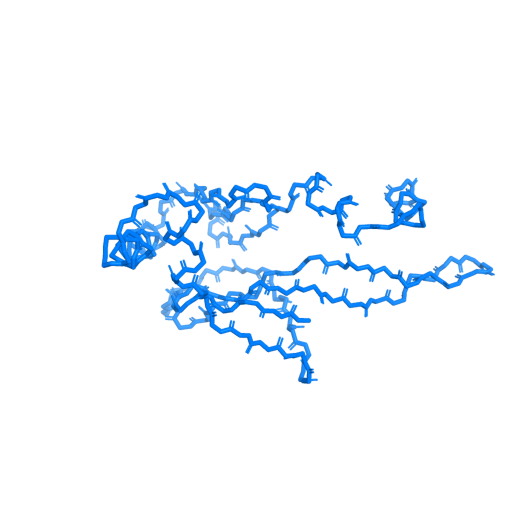 662 C C . ILE A 1 84 ? -6.503 1.311 10.981 1.00 93.50 84 ILE A C 1
ATOM 664 O O . ILE A 1 84 ? -5.860 0.339 11.368 1.00 93.50 84 ILE A O 1
ATOM 668 N N . LEU A 1 85 ? -7.277 2.011 11.816 1.00 92.19 85 LEU A N 1
ATOM 669 C CA . LEU A 1 85 ? -7.426 1.662 13.231 1.00 92.19 85 LEU A CA 1
ATOM 670 C C . LEU A 1 85 ? -7.993 0.249 13.424 1.00 92.19 85 LEU A C 1
ATOM 672 O O . LEU A 1 85 ? -7.489 -0.496 14.264 1.00 92.19 85 LEU A O 1
ATOM 676 N N . MET A 1 86 ? -9.006 -0.128 12.641 1.00 92.56 86 MET A N 1
ATOM 677 C CA . MET A 1 86 ? -9.565 -1.480 12.655 1.00 92.56 86 MET A CA 1
ATOM 678 C C . MET A 1 86 ? -8.522 -2.519 12.231 1.00 92.56 86 MET A C 1
ATOM 680 O O . MET A 1 86 ? -8.383 -3.543 12.892 1.00 92.56 86 MET A O 1
ATOM 684 N N . PHE A 1 87 ? -7.744 -2.242 11.184 1.00 90.62 87 PHE A N 1
ATOM 685 C CA . PHE A 1 87 ? -6.668 -3.128 10.748 1.00 90.62 87 PHE A CA 1
ATOM 686 C C . PHE A 1 87 ? -5.632 -3.358 11.859 1.00 90.62 87 PHE A C 1
ATOM 688 O O . PHE A 1 87 ? -5.292 -4.498 12.155 1.00 90.62 87 PHE A O 1
ATOM 695 N N . HIS A 1 88 ? -5.205 -2.303 12.558 1.00 88.25 88 HIS A N 1
ATOM 696 C CA . HIS A 1 88 ? -4.260 -2.432 13.675 1.00 88.25 88 HIS A CA 1
ATOM 697 C C . HIS A 1 88 ? -4.840 -3.241 14.834 1.00 88.25 88 HIS A C 1
ATOM 699 O O . HIS A 1 88 ? -4.112 -3.969 15.505 1.00 88.25 88 HIS A O 1
ATOM 705 N N . HIS A 1 89 ? -6.142 -3.100 15.093 1.00 89.31 89 HIS A N 1
ATOM 706 C CA . HIS A 1 89 ? -6.816 -3.886 16.119 1.00 89.31 89 HIS A CA 1
ATOM 707 C C . HIS A 1 89 ? -6.777 -5.381 15.793 1.00 89.31 89 HIS A C 1
ATOM 709 O O . HIS A 1 89 ? -6.447 -6.164 16.679 1.00 89.31 89 HIS A O 1
ATOM 715 N N . LEU A 1 90 ? -7.044 -5.749 14.536 1.00 90.31 90 LEU A N 1
ATOM 716 C CA . LEU A 1 90 ? -6.990 -7.135 14.068 1.00 90.31 90 LEU A CA 1
ATOM 717 C C . LEU A 1 90 ? -5.565 -7.697 14.143 1.00 90.31 90 LEU A C 1
ATOM 719 O O . LEU A 1 90 ? -5.368 -8.779 14.686 1.00 90.31 90 LEU A O 1
ATOM 723 N N . LEU A 1 91 ? -4.560 -6.923 13.713 1.00 87.44 91 LEU A N 1
ATOM 724 C CA . LEU A 1 91 ? -3.150 -7.316 13.834 1.00 87.44 91 LEU A CA 1
ATOM 725 C C . LEU A 1 91 ? -2.736 -7.572 15.288 1.00 87.44 91 LEU A C 1
ATOM 727 O O . LEU A 1 91 ? -2.077 -8.563 15.585 1.00 87.44 91 LEU A O 1
ATOM 731 N N . ARG A 1 92 ? -3.127 -6.682 16.207 1.00 86.56 92 ARG A N 1
ATOM 732 C CA . ARG A 1 92 ? -2.791 -6.791 17.635 1.00 86.56 92 ARG A CA 1
ATOM 733 C C . ARG A 1 92 ? -3.398 -8.031 18.285 1.00 86.56 92 ARG A C 1
ATOM 735 O O . ARG A 1 92 ? -2.803 -8.586 19.210 1.00 86.56 92 ARG A O 1
ATOM 742 N N . ASP A 1 93 ? -4.585 -8.409 17.834 1.00 88.62 93 ASP A N 1
ATOM 743 C CA . ASP A 1 93 ? -5.328 -9.557 18.339 1.00 88.62 93 ASP A CA 1
ATOM 744 C C . ASP A 1 93 ? -4.935 -10.854 17.594 1.00 88.62 93 ASP A C 1
ATOM 746 O O . ASP A 1 93 ? -5.402 -11.932 17.950 1.00 88.62 93 ASP A O 1
ATOM 750 N N . LYS A 1 94 ? -3.998 -10.755 16.635 1.00 88.25 94 LYS A N 1
ATOM 751 C CA . LYS A 1 94 ? -3.488 -11.838 15.783 1.00 88.25 94 LYS A CA 1
ATOM 752 C C . LYS A 1 94 ? -4.575 -12.538 14.963 1.00 88.25 94 LYS A C 1
ATOM 754 O O . LYS A 1 94 ? -4.489 -13.735 14.708 1.00 88.25 94 LYS A O 1
ATOM 759 N N . GLU A 1 95 ? -5.588 -11.783 14.559 1.00 90.94 95 GLU A N 1
ATOM 760 C CA . GLU A 1 95 ? -6.665 -12.277 13.707 1.00 90.94 95 GLU A CA 1
ATOM 761 C C . GLU A 1 95 ? -6.225 -12.266 12.243 1.00 90.94 95 GLU A C 1
ATOM 763 O O . GLU A 1 95 ? -5.720 -11.247 11.757 1.00 90.94 95 GLU A O 1
ATOM 768 N N . ASP A 1 96 ? -6.467 -13.366 11.528 1.00 92.44 96 ASP A N 1
ATOM 769 C CA . ASP A 1 96 ? -6.215 -13.433 10.090 1.00 92.44 96 ASP A CA 1
ATOM 770 C C . ASP A 1 96 ? -7.042 -12.361 9.373 1.00 92.44 96 ASP A C 1
ATOM 772 O O . ASP A 1 96 ? -8.273 -12.303 9.466 1.00 92.44 96 ASP A O 1
ATOM 776 N N . VAL A 1 97 ? -6.361 -11.482 8.639 1.00 91.94 97 VAL A N 1
ATOM 777 C CA . VAL A 1 97 ? -7.003 -10.347 7.979 1.00 91.94 97 VAL A CA 1
ATOM 778 C C . VAL A 1 97 ? -6.432 -10.125 6.591 1.00 91.94 97 VAL A C 1
ATOM 780 O O . VAL A 1 97 ? -5.224 -10.081 6.371 1.00 91.94 97 VAL A O 1
ATOM 783 N N . SER A 1 98 ? -7.336 -9.923 5.636 1.00 93.69 98 SER A N 1
ATOM 784 C CA . SER A 1 98 ? -7.013 -9.501 4.278 1.00 93.69 98 SER A CA 1
ATOM 785 C C . SER A 1 98 ? -7.597 -8.123 4.010 1.00 93.69 98 SER A C 1
ATOM 787 O O . SER A 1 98 ? -8.806 -7.910 4.094 1.00 93.69 98 SER A O 1
ATOM 789 N N . PHE A 1 99 ? -6.730 -7.187 3.645 1.00 91.94 99 PHE A N 1
ATOM 790 C CA . PHE A 1 99 ? -7.080 -5.822 3.308 1.00 91.94 99 PHE A CA 1
ATOM 791 C C . PHE A 1 99 ? -6.836 -5.559 1.820 1.00 91.94 99 PHE A C 1
ATOM 793 O O . PHE A 1 99 ? -5.697 -5.484 1.358 1.00 91.94 99 PHE A O 1
ATO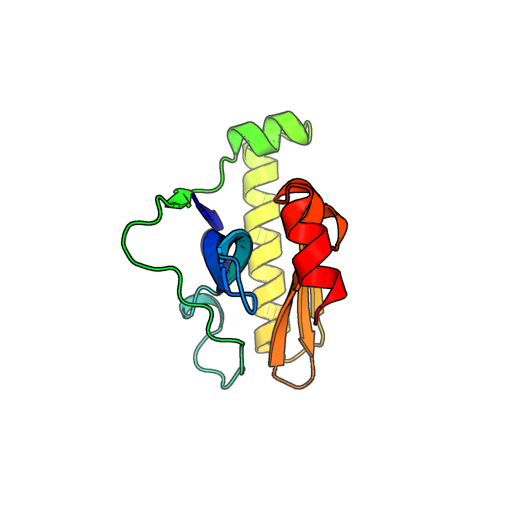M 800 N N . ALA A 1 100 ? -7.917 -5.440 1.048 1.00 93.25 100 ALA A N 1
ATOM 801 C CA . ALA A 1 100 ? -7.845 -5.261 -0.397 1.00 93.25 100 ALA A CA 1
ATOM 802 C C . ALA A 1 100 ? -7.780 -3.778 -0.789 1.00 93.25 100 ALA A C 1
ATOM 804 O O . ALA A 1 100 ? -8.705 -3.003 -0.545 1.00 93.25 100 ALA A O 1
ATOM 805 N N . PHE A 1 101 ? -6.724 -3.409 -1.505 1.00 92.88 101 PHE A N 1
ATOM 806 C CA . PHE A 1 101 ? -6.601 -2.128 -2.184 1.00 92.88 101 PHE A CA 1
ATOM 807 C C . PHE A 1 101 ? -7.107 -2.284 -3.614 1.00 92.88 101 PHE A C 1
ATOM 809 O O . PHE A 1 101 ? -6.502 -2.980 -4.437 1.00 92.88 101 PHE A O 1
ATOM 816 N N . LYS A 1 102 ? -8.237 -1.640 -3.919 1.00 90.50 102 LYS A N 1
ATOM 817 C CA . LYS A 1 102 ? -8.865 -1.712 -5.242 1.00 90.50 102 LYS A CA 1
ATOM 818 C C . LYS A 1 102 ? -7.844 -1.393 -6.341 1.00 90.50 102 LYS A C 1
ATOM 820 O O . LYS A 1 102 ? -7.184 -0.362 -6.287 1.00 90.50 102 LYS A O 1
ATOM 825 N N . ASN A 1 103 ? -7.755 -2.279 -7.334 1.00 90.81 103 ASN A N 1
ATOM 826 C CA . ASN A 1 103 ? -6.838 -2.216 -8.480 1.00 90.81 103 ASN A CA 1
ATOM 827 C C . ASN A 1 103 ? -5.336 -2.306 -8.154 1.00 90.81 103 ASN A C 1
ATOM 829 O O . ASN A 1 103 ? -4.540 -2.315 -9.084 1.00 90.81 103 ASN A O 1
ATOM 833 N N . ILE A 1 104 ? -4.938 -2.418 -6.883 1.00 93.50 104 ILE A N 1
ATOM 834 C CA . ILE A 1 104 ? -3.527 -2.463 -6.476 1.00 93.50 104 ILE A CA 1
ATOM 835 C C . ILE A 1 104 ? -3.147 -3.872 -6.022 1.00 93.50 104 ILE A C 1
ATOM 837 O O . ILE A 1 104 ? -2.274 -4.501 -6.615 1.00 93.50 104 ILE A O 1
ATOM 841 N N . GLY A 1 105 ? -3.808 -4.401 -4.994 1.00 94.94 105 GLY A N 1
ATOM 842 C CA . GLY A 1 105 ? -3.425 -5.677 -4.399 1.00 94.94 105 GLY A CA 1
ATOM 843 C C . GLY A 1 105 ? -4.131 -5.963 -3.082 1.00 94.94 105 GLY A C 1
ATOM 844 O O . GLY A 1 105 ? -5.124 -5.319 -2.745 1.00 94.94 105 GLY A O 1
ATOM 845 N N . VAL A 1 106 ? -3.602 -6.924 -2.331 1.00 95.69 106 VAL A N 1
ATOM 846 C CA . VAL A 1 106 ? -4.100 -7.334 -1.014 1.00 95.69 106 VAL A CA 1
ATOM 847 C C . VAL A 1 106 ? -2.944 -7.365 -0.022 1.00 95.69 106 VAL A C 1
ATOM 849 O O . VAL A 1 106 ? -1.928 -8.012 -0.274 1.00 95.69 106 VAL A O 1
ATOM 852 N N . LEU A 1 107 ? -3.112 -6.686 1.108 1.00 93.44 107 LEU A N 1
ATOM 853 C CA . LEU A 1 107 ? -2.265 -6.820 2.290 1.00 93.44 107 LEU A CA 1
ATOM 854 C C . LEU A 1 107 ? -2.878 -7.896 3.187 1.00 93.44 107 LEU A C 1
ATOM 856 O O . LEU A 1 107 ? -4.027 -7.768 3.593 1.00 93.44 107 LEU A O 1
ATOM 860 N N . THR A 1 108 ? -2.144 -8.971 3.442 1.00 93.75 108 THR A N 1
ATOM 861 C CA . THR A 1 108 ? -2.617 -10.134 4.203 1.00 93.75 108 THR A CA 1
ATOM 862 C C . THR A 1 108 ? -1.756 -10.313 5.439 1.00 93.75 108 THR A C 1
ATOM 864 O O . THR A 1 108 ? -0.532 -10.317 5.314 1.00 93.75 108 THR A O 1
ATOM 867 N N . TYR A 1 109 ? -2.396 -10.469 6.592 1.00 91.81 109 TYR A N 1
ATOM 868 C CA . TYR A 1 109 ? -1.796 -11.011 7.804 1.00 91.81 109 TYR A CA 1
ATOM 869 C C . TYR A 1 109 ? -2.365 -12.407 8.035 1.00 91.81 109 TYR A C 1
ATOM 871 O O . TYR A 1 109 ? -3.581 -12.551 8.145 1.00 91.81 109 TYR A O 1
ATOM 879 N N . GLU A 1 110 ? -1.488 -13.402 8.045 1.00 91.62 110 GLU A N 1
ATOM 880 C CA . GLU A 1 110 ? -1.811 -14.821 8.215 1.00 91.62 110 GLU A CA 1
ATOM 881 C C . GLU A 1 110 ? -0.568 -15.512 8.791 1.00 91.62 110 GLU A C 1
ATOM 883 O O . GLU A 1 110 ? 0.552 -15.147 8.425 1.00 91.62 110 GLU A O 1
ATOM 888 N N . ASP A 1 111 ? -0.739 -16.465 9.711 1.00 89.06 111 ASP A N 1
ATOM 889 C CA . ASP A 1 111 ? 0.369 -17.218 10.330 1.00 89.06 111 ASP A CA 1
ATOM 890 C C . ASP A 1 111 ? 1.489 -16.323 10.920 1.00 89.06 111 ASP A C 1
ATOM 892 O O . ASP A 1 111 ? 2.682 -16.585 10.769 1.00 89.06 111 ASP A O 1
ATOM 896 N N . GLU A 1 112 ? 1.108 -15.225 11.584 1.00 86.88 112 GLU A N 1
ATOM 897 C CA . GLU A 1 112 ? 2.022 -14.204 12.135 1.00 86.88 112 GLU A CA 1
ATOM 898 C C . GLU A 1 112 ? 2.906 -13.483 11.092 1.00 86.88 112 GLU A C 1
ATOM 900 O O . GLU A 1 112 ? 3.869 -12.788 11.446 1.00 86.88 112 GLU A O 1
ATOM 905 N N . PHE A 1 113 ? 2.551 -13.591 9.809 1.00 88.69 113 PHE A N 1
ATOM 906 C CA . PHE A 1 113 ? 3.271 -13.007 8.688 1.00 88.69 113 PHE A CA 1
ATOM 907 C C . PHE A 1 113 ? 2.422 -11.986 7.928 1.00 88.69 113 PHE A C 1
ATOM 909 O O . PHE A 1 113 ? 1.324 -12.280 7.458 1.00 88.69 113 PHE A O 1
ATOM 916 N N . LEU A 1 114 ? 2.955 -10.774 7.761 1.00 89.56 114 LEU A N 1
ATOM 917 C CA . LEU A 1 114 ? 2.335 -9.715 6.980 1.00 89.56 114 LEU A CA 1
ATOM 918 C C . LEU A 1 114 ? 2.989 -9.596 5.600 1.00 89.56 114 LEU A C 1
ATOM 920 O O . LEU A 1 114 ? 4.182 -9.311 5.474 1.00 89.56 114 LEU A O 1
ATOM 924 N N . CYS A 1 115 ? 2.191 -9.743 4.544 1.00 90.56 115 CYS A N 1
ATOM 925 C CA . CYS A 1 115 ? 2.667 -9.624 3.170 1.00 90.56 115 CYS A CA 1
ATOM 926 C C . CYS A 1 115 ? 1.697 -8.866 2.269 1.00 90.56 115 CYS A C 1
ATOM 928 O O . CYS A 1 115 ? 0.481 -8.918 2.437 1.00 90.56 115 CYS A O 1
ATOM 930 N N . THR A 1 116 ? 2.245 -8.178 1.267 1.00 92.62 116 THR A N 1
ATOM 931 C CA . THR A 1 116 ? 1.447 -7.556 0.205 1.00 92.62 116 THR A CA 1
ATOM 932 C C . THR A 1 116 ? 1.589 -8.354 -1.077 1.00 92.62 116 THR A C 1
ATOM 934 O O . THR A 1 116 ? 2.699 -8.624 -1.530 1.00 92.62 116 THR A O 1
ATOM 937 N N . ARG A 1 117 ? 0.458 -8.698 -1.692 1.00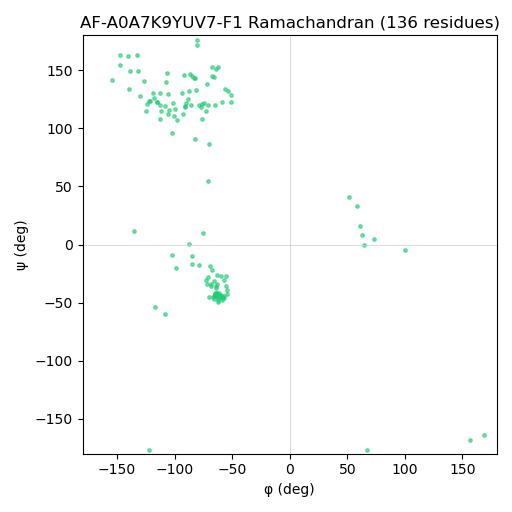 93.25 117 ARG A N 1
ATOM 938 C CA . ARG A 1 117 ? 0.394 -9.311 -3.021 1.00 93.25 117 ARG A CA 1
ATOM 939 C C . ARG A 1 117 ? -0.258 -8.328 -3.982 1.00 93.25 117 ARG A C 1
ATOM 941 O O . ARG A 1 117 ? -1.402 -7.932 -3.775 1.00 93.25 117 ARG A O 1
ATOM 948 N N . PHE A 1 118 ? 0.455 -7.934 -5.029 1.00 93.31 118 PHE A N 1
ATOM 949 C CA . PHE A 1 118 ? -0.082 -7.039 -6.053 1.00 93.31 118 PHE A CA 1
ATOM 950 C C . PHE A 1 118 ? -0.897 -7.812 -7.085 1.00 93.31 118 PHE A C 1
ATOM 952 O O . PHE A 1 118 ? -0.551 -8.933 -7.458 1.00 93.31 118 PHE A O 1
ATOM 959 N N . TYR A 1 119 ? -1.983 -7.208 -7.564 1.00 92.94 119 TYR A N 1
ATOM 960 C CA . TYR A 1 119 ? -2.746 -7.787 -8.660 1.00 92.94 119 TYR A CA 1
ATOM 961 C C . TYR A 1 119 ? -1.928 -7.760 -9.947 1.00 92.94 119 TYR A C 1
ATOM 963 O O . TYR A 1 119 ? -1.227 -6.789 -10.233 1.00 92.94 119 TYR A O 1
ATOM 971 N N . PHE A 1 120 ? -2.094 -8.791 -10.776 1.00 87.38 120 PHE A N 1
ATOM 972 C CA . PHE A 1 120 ? -1.479 -8.827 -12.101 1.00 87.38 120 PHE A CA 1
ATOM 973 C C . PHE A 1 120 ? -1.846 -7.586 -12.927 1.00 87.38 120 PHE A C 1
ATOM 975 O O . PHE A 1 120 ? -0.973 -7.002 -13.558 1.00 87.38 120 PHE A O 1
ATOM 982 N N . SER A 1 121 ? -3.100 -7.119 -12.836 1.00 89.44 121 SER A N 1
ATOM 983 C CA . SER A 1 121 ? -3.551 -5.886 -13.494 1.00 89.44 121 SER A CA 1
ATOM 984 C C . SER A 1 121 ? -2.726 -4.665 -13.076 1.00 89.44 121 SER A C 1
ATOM 986 O O . SER A 1 121 ? -2.278 -3.916 -13.940 1.00 89.44 121 SER A O 1
ATOM 988 N N . CYS A 1 122 ? -2.446 -4.514 -11.775 1.00 89.56 122 CYS A N 1
ATOM 989 C CA . CYS A 1 122 ? -1.607 -3.439 -11.241 1.00 89.56 122 CYS A CA 1
ATOM 990 C C . CYS A 1 122 ? -0.202 -3.484 -11.853 1.00 89.56 122 CYS A C 1
ATOM 992 O O . CYS A 1 122 ? 0.301 -2.482 -12.355 1.00 89.56 122 CYS A O 1
ATOM 994 N N . ILE A 1 123 ? 0.412 -4.669 -11.873 1.00 86.88 123 ILE A N 1
ATOM 995 C CA . ILE A 1 123 ? 1.753 -4.864 -12.434 1.00 86.88 123 ILE A CA 1
ATOM 996 C C . ILE A 1 123 ? 1.758 -4.544 -13.936 1.00 86.88 123 ILE A C 1
ATOM 998 O O . ILE A 1 123 ? 2.649 -3.845 -14.415 1.00 86.88 123 ILE A O 1
ATOM 1002 N N . THR A 1 124 ? 0.751 -4.993 -14.690 1.00 83.94 124 THR A N 1
ATOM 1003 C CA . THR A 1 124 ? 0.671 -4.726 -16.133 1.00 83.94 124 THR A CA 1
ATOM 1004 C C . THR A 1 124 ? 0.416 -3.259 -16.470 1.00 83.94 124 THR A C 1
ATOM 1006 O O . THR A 1 124 ? 0.972 -2.775 -17.451 1.00 83.94 124 THR A O 1
ATOM 1009 N N . GLU A 1 125 ? -0.347 -2.528 -15.653 1.00 86.19 125 GLU A N 1
ATOM 1010 C CA . GLU A 1 125 ? -0.545 -1.077 -15.812 1.00 86.19 125 GLU A CA 1
ATOM 1011 C C . GLU A 1 125 ? 0.755 -0.292 -15.572 1.00 86.19 125 GLU A C 1
ATOM 1013 O O . GLU A 1 125 ? 1.005 0.736 -16.205 1.00 86.19 125 GLU A O 1
ATOM 1018 N N . LEU A 1 126 ? 1.626 -0.802 -14.697 1.00 81.38 126 LEU A N 1
ATOM 1019 C CA . LEU A 1 126 ? 2.978 -0.280 -14.494 1.00 81.38 126 LEU A CA 1
ATOM 1020 C C . LEU A 1 126 ? 3.951 -0.738 -15.592 1.00 81.38 126 LEU A C 1
ATOM 1022 O O . LEU A 1 126 ? 5.015 -0.140 -15.772 1.00 81.38 126 LEU A O 1
ATOM 1026 N N . GLY A 1 127 ? 3.618 -1.773 -16.351 1.00 70.31 127 GLY A N 1
ATOM 1027 C CA . GLY A 1 127 ? 4.480 -2.361 -17.365 1.00 70.31 127 GLY A CA 1
ATOM 1028 C C . GLY A 1 127 ? 4.526 -1.630 -18.707 1.00 70.31 127 GLY A C 1
ATOM 1029 O O . GLY A 1 127 ? 3.800 -0.680 -18.978 1.00 70.31 127 GLY A O 1
ATOM 1030 N N . ASN A 1 128 ? 5.451 -2.082 -19.548 1.00 64.06 128 ASN A N 1
ATOM 1031 C CA . ASN A 1 128 ? 5.405 -2.014 -21.011 1.00 64.06 128 ASN A CA 1
ATOM 1032 C C . ASN A 1 128 ? 5.513 -3.472 -21.522 1.00 64.06 128 ASN A C 1
ATOM 1034 O O . ASN A 1 128 ? 5.589 -4.389 -20.703 1.00 64.06 128 ASN A O 1
ATOM 1038 N N . GLU A 1 129 ? 5.569 -3.733 -22.831 1.00 62.09 129 GLU A N 1
ATOM 1039 C CA . GLU A 1 129 ? 5.713 -5.123 -23.323 1.00 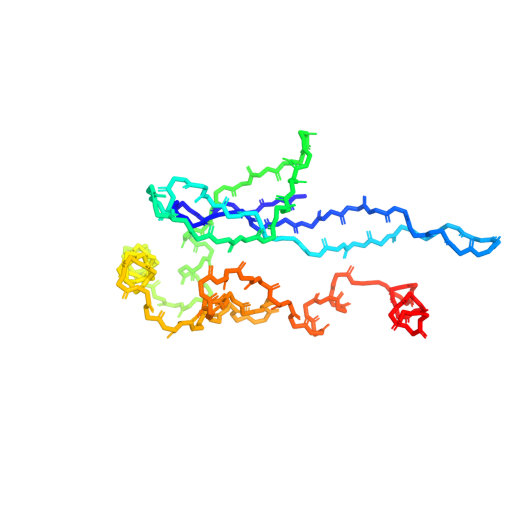62.09 129 GLU A CA 1
ATOM 1040 C C . GLU A 1 129 ? 6.941 -5.860 -22.752 1.00 62.09 129 GLU A C 1
ATOM 1042 O O . GLU A 1 129 ? 6.915 -7.075 -22.563 1.00 62.09 129 GLU A O 1
ATOM 1047 N N . ALA A 1 130 ? 7.991 -5.126 -22.375 1.00 61.25 130 ALA A N 1
ATOM 1048 C CA . ALA A 1 130 ? 9.202 -5.680 -21.782 1.00 61.25 130 ALA A CA 1
ATOM 1049 C C . ALA A 1 130 ? 8.969 -6.282 -20.377 1.00 61.25 130 ALA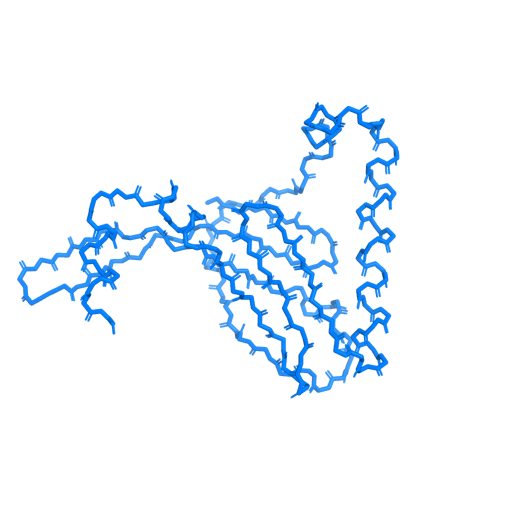 A C 1
ATOM 1051 O O . ALA A 1 130 ? 9.708 -7.167 -19.958 1.00 61.25 130 ALA A O 1
ATOM 1052 N N . HIS A 1 131 ? 7.911 -5.868 -19.674 1.00 64.75 131 HIS A N 1
ATOM 1053 C CA . HIS A 1 131 ? 7.500 -6.441 -18.386 1.00 64.75 131 HIS A CA 1
ATOM 1054 C C . HIS A 1 131 ? 6.900 -7.846 -18.524 1.00 64.75 131 HIS A C 1
ATOM 1056 O O . HIS A 1 131 ? 7.093 -8.687 -17.649 1.00 64.75 131 HIS A O 1
ATOM 1062 N N . LEU A 1 132 ? 6.193 -8.112 -19.629 1.00 64.69 132 LEU A N 1
ATOM 1063 C CA . LEU A 1 132 ? 5.621 -9.432 -19.911 1.00 64.69 132 LEU A CA 1
ATOM 1064 C C . LEU A 1 132 ? 6.724 -10.455 -20.196 1.00 64.69 132 LEU A C 1
ATOM 1066 O O . LEU A 1 132 ? 6.619 -11.599 -19.771 1.00 64.69 132 LEU A O 1
ATOM 1070 N N . ILE A 1 133 ? 7.811 -10.031 -20.849 1.00 64.81 133 ILE A N 1
ATOM 1071 C CA . ILE A 1 133 ? 8.985 -10.880 -21.095 1.00 64.81 133 ILE A CA 1
ATOM 1072 C C . ILE A 1 133 ? 9.612 -11.333 -19.771 1.00 64.81 133 ILE A C 1
ATOM 1074 O O . ILE A 1 133 ? 9.954 -12.503 -19.639 1.00 64.81 133 ILE A O 1
ATOM 1078 N N . VAL A 1 134 ? 9.718 -10.437 -18.785 1.00 64.12 134 VAL A N 1
ATOM 1079 C CA . VAL A 1 134 ? 10.255 -10.766 -17.453 1.00 64.12 134 VAL A CA 1
ATOM 1080 C C . VAL A 1 134 ? 9.347 -11.741 -16.706 1.00 64.12 134 VAL A C 1
ATOM 1082 O O . VAL A 1 134 ? 9.830 -12.748 -16.202 1.00 64.12 134 VAL A O 1
ATOM 1085 N N . LEU A 1 135 ? 8.034 -11.488 -16.691 1.00 66.00 135 LEU A N 1
ATOM 1086 C CA . LEU A 1 135 ? 7.055 -12.347 -16.009 1.00 66.00 135 LEU A CA 1
ATOM 1087 C C . LEU A 1 135 ? 6.973 -13.767 -16.592 1.00 66.00 135 LEU A C 1
ATOM 1089 O O . LEU A 1 135 ? 6.587 -14.688 -15.885 1.00 66.00 135 LEU A O 1
ATOM 1093 N N . LEU A 1 136 ? 7.318 -13.952 -17.870 1.00 64.94 136 LEU A N 1
ATOM 1094 C CA . LEU A 1 136 ? 7.359 -15.266 -18.525 1.00 64.94 136 LEU A CA 1
ATOM 1095 C C . LEU A 1 136 ? 8.681 -16.023 -18.298 1.00 64.94 136 LEU A C 1
ATOM 1097 O O . LEU A 1 136 ? 8.785 -17.185 -18.688 1.00 64.94 136 LEU A O 1
ATOM 1101 N N . GLN A 1 137 ? 9.699 -15.370 -17.732 1.00 62.22 137 GLN A N 1
ATOM 1102 C CA . GLN A 1 137 ? 11.034 -15.938 -17.497 1.00 62.22 137 GLN A CA 1
ATOM 1103 C C . GLN A 1 137 ? 11.279 -16.358 -16.039 1.00 62.22 137 GLN A C 1
ATOM 1105 O O . GLN A 1 137 ? 12.298 -16.996 -15.769 1.00 62.22 137 GLN A O 1
ATOM 1110 N N . THR A 1 138 ? 10.374 -16.001 -15.127 1.00 55.44 138 THR A N 1
ATOM 1111 C CA . THR A 1 138 ? 10.369 -16.360 -13.697 1.00 55.44 138 THR A CA 1
ATOM 1112 C C . THR A 1 138 ? 9.324 -17.420 -13.405 1.00 55.44 138 THR A C 1
ATOM 1114 O O . THR A 1 138 ? 9.650 -18.372 -12.667 1.00 55.44 138 THR A O 1
#

Radius of gyration: 16.69 Å; Cα contacts (8 Å, |Δi|>4): 200; chains: 1; bounding box: 40×33×43 Å

Foldseek 3Di:
DWEDQPLFWIWDWDWDWDDDPPDTDTATDIDTAGDPVNLPPDQQAEPHDDDDPPPDYDYDDLVVVCVVVVNDSVVSVVVSVVVSVVVSVCSVVQHWDWDDDPQFFIFTRDPSYTYTDGDPSNRVVRDDVVSVVVVVVD

Solvent-accessible surface area (backbone atoms only — not comparable to full-atom values): 8058 Å² total; per-residue (Å²): 83,28,38,32,42,88,75,54,26,33,42,33,51,46,80,44,78,46,75,55,100,90,48,75,44,85,38,49,46,80,46,62,29,72,32,70,83,46,64,52,97,58,89,66,44,61,72,88,53,79,84,62,92,86,61,54,68,41,69,64,56,52,67,61,52,14,66,76,68,75,42,54,56,69,58,45,51,48,52,54,53,54,50,52,52,51,52,42,51,36,58,74,70,69,44,76,42,76,48,74,44,87,78,42,28,36,40,34,37,50,94,62,34,41,46,77,48,69,36,68,66,35,48,56,73,53,38,59,78,71,44,56,59,52,67,75,74,111

InterPro domains:
  IPR026295 Coiled-coil domain-containing protein 81 [PTHR14362] (2-137)
  IPR040673 CCDC81, HU domain 2 [PF18289] (56-126)

Sequence (138 aa):
QGVQVERLGVFAVLKEPFHGKDYSISVRRPVFQLDISAVGPQHISYHDEIIPDGVEIEPLNYRQLSQATGISLIEVQRCVQETILMFHHLLRDKEDVSFAFKNIGVLTYEDEFLCTRFYFSCITELGNEAHLIVLLQT

Organism: NCBI:txid886794